Protein AF-A0A7J4QCW4-F1 (afdb_monomer_lite)

Structure (mmCIF, N/CA/C/O backbone):
data_AF-A0A7J4QCW4-F1
#
_entry.id   AF-A0A7J4QCW4-F1
#
loop_
_atom_site.group_PDB
_atom_site.id
_atom_site.type_symbol
_atom_site.label_atom_id
_atom_site.label_alt_id
_atom_site.label_comp_id
_atom_site.label_asym_id
_atom_site.label_entity_id
_atom_site.label_seq_id
_atom_site.pdbx_PDB_ins_code
_atom_site.Cartn_x
_atom_site.Cartn_y
_atom_site.Cartn_z
_atom_site.occupancy
_atom_site.B_iso_or_equiv
_atom_site.auth_seq_id
_atom_site.auth_comp_id
_atom_site.auth_asym_id
_atom_site.auth_atom_id
_atom_site.pdbx_PDB_model_num
ATOM 1 N N . MET A 1 1 ? -2.937 12.525 13.086 1.00 58.44 1 MET A N 1
ATOM 2 C CA . MET A 1 1 ? -3.318 12.175 11.695 1.00 58.44 1 MET A CA 1
ATOM 3 C C . MET A 1 1 ? -2.354 12.720 10.638 1.00 58.44 1 MET A C 1
ATOM 5 O O . MET A 1 1 ? -1.997 11.964 9.750 1.00 58.44 1 MET A O 1
ATOM 9 N N . GLY A 1 2 ? -1.881 13.974 10.720 1.00 80.44 2 GLY A N 1
ATOM 10 C CA . GLY A 1 2 ? -0.978 14.540 9.699 1.00 80.44 2 GLY A CA 1
ATOM 11 C C . GLY A 1 2 ? 0.382 13.838 9.540 1.00 80.44 2 GLY A C 1
ATOM 12 O O . GLY A 1 2 ? 0.913 13.801 8.438 1.00 80.44 2 GLY A O 1
ATOM 13 N N . GLN A 1 3 ? 0.930 13.238 10.603 1.00 92.00 3 GLN A N 1
ATOM 14 C CA . GLN A 1 3 ? 2.243 12.578 10.555 1.00 92.00 3 GLN A CA 1
ATOM 15 C C . GLN A 1 3 ? 2.261 11.326 9.663 1.00 92.00 3 GLN A C 1
ATOM 17 O O . GLN A 1 3 ? 3.162 11.192 8.847 1.00 92.00 3 GLN A O 1
ATOM 22 N N . LEU A 1 4 ? 1.255 10.446 9.749 1.00 94.06 4 LEU A N 1
ATOM 23 C CA . LEU A 1 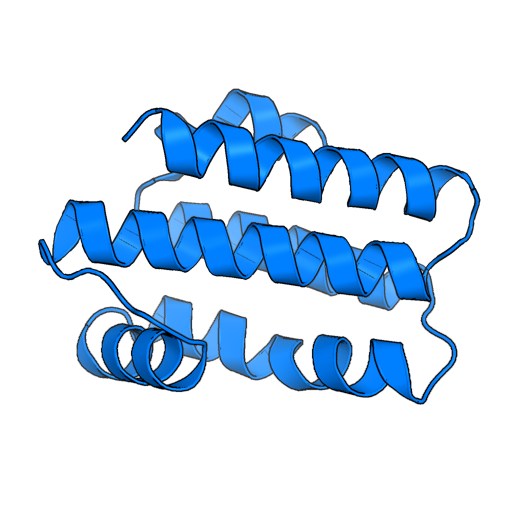4 ? 1.203 9.244 8.902 1.00 94.06 4 LEU A CA 1
ATOM 24 C C . LEU A 1 4 ? 1.038 9.594 7.425 1.00 94.06 4 LEU A C 1
ATOM 26 O O . LEU A 1 4 ? 1.643 8.945 6.586 1.00 94.06 4 LEU A O 1
ATOM 30 N N . LYS A 1 5 ? 0.287 10.654 7.101 1.00 95.44 5 LYS A N 1
ATOM 31 C CA . LYS A 1 5 ? 0.187 11.140 5.717 1.00 95.44 5 LYS A CA 1
ATOM 32 C C . LYS A 1 5 ? 1.533 11.634 5.181 1.00 95.44 5 LYS A C 1
ATOM 34 O O . LYS A 1 5 ? 1.843 11.371 4.027 1.00 95.44 5 LYS A O 1
ATOM 39 N N . LYS A 1 6 ? 2.344 12.297 6.015 1.00 96.94 6 LYS A N 1
ATOM 40 C CA . LYS A 1 6 ? 3.710 12.706 5.646 1.00 96.94 6 LYS A CA 1
ATOM 41 C C . LYS A 1 6 ? 4.617 11.499 5.408 1.00 96.94 6 LYS A C 1
ATOM 43 O O . LYS A 1 6 ? 5.210 11.414 4.347 1.00 96.94 6 LYS A O 1
ATOM 48 N N . ILE A 1 7 ? 4.639 10.537 6.330 1.00 97.62 7 ILE A N 1
ATOM 49 C CA . ILE A 1 7 ? 5.458 9.319 6.191 1.00 97.62 7 ILE A CA 1
ATOM 50 C C . ILE A 1 7 ? 5.010 8.495 4.971 1.00 97.62 7 ILE A C 1
ATOM 52 O O . ILE A 1 7 ? 5.834 7.980 4.222 1.00 97.62 7 ILE A O 1
ATOM 56 N N . PHE A 1 8 ? 3.698 8.395 4.736 1.00 98.25 8 PHE A N 1
ATOM 57 C CA . PHE A 1 8 ? 3.148 7.784 3.528 1.00 98.25 8 PHE A CA 1
ATOM 58 C C . PHE A 1 8 ? 3.682 8.473 2.269 1.00 98.25 8 PHE A C 1
ATOM 60 O O . PHE A 1 8 ? 4.145 7.795 1.357 1.00 98.25 8 PHE A O 1
ATOM 67 N N . ALA A 1 9 ? 3.632 9.807 2.235 1.00 98.06 9 ALA A N 1
ATOM 68 C CA . ALA A 1 9 ? 4.112 10.596 1.109 1.00 98.06 9 ALA A CA 1
ATOM 69 C C . ALA A 1 9 ? 5.615 10.407 0.873 1.00 98.06 9 ALA A C 1
ATOM 71 O O . ALA A 1 9 ? 6.003 10.181 -0.265 1.00 98.06 9 ALA A O 1
ATOM 72 N N . GLU A 1 10 ? 6.430 10.427 1.931 1.00 98.25 10 GLU A N 1
ATOM 73 C CA . GLU A 1 10 ? 7.878 10.198 1.854 1.00 98.25 10 GLU A CA 1
ATOM 74 C C . GLU A 1 10 ? 8.188 8.848 1.196 1.00 98.25 10 GLU A C 1
ATOM 76 O O . GLU A 1 10 ? 8.924 8.789 0.212 1.00 98.25 10 GLU A O 1
ATOM 81 N N . PHE A 1 11 ? 7.566 7.762 1.665 1.00 98.56 11 PHE A N 1
ATOM 82 C CA . PHE A 1 11 ? 7.774 6.449 1.053 1.00 98.56 11 PHE A CA 1
ATOM 83 C C . PHE A 1 11 ? 7.227 6.360 -0.373 1.00 98.56 11 PHE A C 1
ATOM 85 O O . PHE A 1 11 ? 7.860 5.748 -1.231 1.00 98.56 11 PHE A O 1
ATOM 92 N N . LEU A 1 12 ? 6.076 6.971 -0.656 1.00 98.69 12 LEU A N 1
ATOM 93 C CA . LEU A 1 12 ? 5.506 6.968 -2.001 1.00 98.69 12 LEU A CA 1
ATOM 94 C C . LEU A 1 12 ? 6.420 7.698 -2.996 1.00 98.69 12 LEU A C 1
ATOM 96 O O . LEU A 1 12 ? 6.670 7.196 -4.089 1.00 98.69 12 LEU A O 1
ATOM 100 N N . GLU A 1 13 ? 6.937 8.865 -2.614 1.00 98.56 13 GLU A N 1
ATOM 101 C CA . GLU A 1 13 ? 7.813 9.692 -3.445 1.00 98.56 13 GLU A CA 1
ATOM 102 C C . GLU A 1 13 ? 9.169 9.024 -3.685 1.00 98.56 13 GLU A C 1
ATOM 104 O O . GLU A 1 13 ? 9.662 9.033 -4.815 1.00 98.56 13 GLU A O 1
ATOM 109 N N . GLU A 1 14 ? 9.728 8.352 -2.677 1.00 98.44 14 GLU A N 1
ATOM 110 C CA . GLU A 1 14 ? 10.915 7.511 -2.853 1.00 98.44 14 GLU A CA 1
ATOM 111 C C . GLU A 1 14 ? 10.645 6.315 -3.779 1.00 98.44 14 GLU A C 1
ATOM 113 O O . GLU A 1 14 ? 11.482 5.985 -4.624 1.00 98.44 14 GLU A O 1
ATOM 118 N N . GLY A 1 15 ? 9.459 5.701 -3.691 1.00 98.50 15 GLY A N 1
ATOM 119 C CA . GLY A 1 15 ? 9.015 4.657 -4.619 1.00 98.50 15 GLY A CA 1
ATOM 120 C C . GLY A 1 15 ? 8.993 5.139 -6.072 1.00 98.50 15 GLY A C 1
ATOM 121 O O . GLY A 1 15 ? 9.617 4.526 -6.941 1.00 98.50 15 GLY A O 1
ATOM 122 N N . ILE A 1 16 ? 8.368 6.294 -6.318 1.00 98.62 16 ILE A N 1
ATOM 123 C CA . ILE A 1 16 ? 8.287 6.938 -7.640 1.00 98.62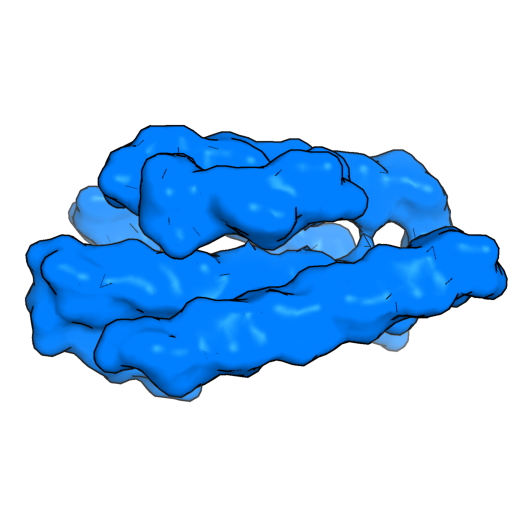 16 ILE A CA 1
ATOM 124 C C . ILE A 1 16 ? 9.687 7.305 -8.161 1.00 98.62 16 ILE A C 1
ATOM 126 O O . ILE A 1 16 ? 10.040 7.024 -9.311 1.00 98.62 16 ILE A O 1
ATOM 130 N N . SER A 1 17 ? 10.518 7.912 -7.309 1.00 98.62 17 SER A N 1
ATOM 131 C CA . SER A 1 17 ? 11.897 8.301 -7.626 1.00 98.62 17 SER A CA 1
ATOM 132 C C . SER A 1 17 ? 12.764 7.097 -7.999 1.00 98.62 17 SER A C 1
ATOM 134 O O . SER A 1 17 ? 13.538 7.168 -8.955 1.00 98.62 17 SER A O 1
ATOM 136 N N . ALA A 1 18 ? 12.634 5.976 -7.289 1.00 98.38 18 ALA A N 1
ATOM 137 C CA . ALA A 1 18 ? 13.351 4.747 -7.604 1.00 98.38 18 ALA A CA 1
ATOM 138 C C . ALA A 1 18 ? 12.843 4.099 -8.905 1.00 98.38 18 ALA A C 1
ATOM 140 O O . ALA A 1 18 ? 13.657 3.728 -9.756 1.00 98.38 18 ALA A O 1
ATOM 141 N N . GLU A 1 19 ? 11.522 4.017 -9.099 1.00 98.38 19 GLU A N 1
ATOM 142 C CA . GLU A 1 19 ? 10.910 3.417 -10.293 1.00 98.38 19 GLU A CA 1
ATOM 143 C C . GLU A 1 19 ? 11.290 4.187 -11.566 1.00 98.38 19 GLU A C 1
ATOM 145 O O . GLU A 1 19 ? 11.680 3.572 -12.559 1.00 98.38 19 GLU A O 1
ATOM 150 N N . SER A 1 20 ? 11.278 5.527 -11.522 1.00 98.19 20 SER A N 1
ATOM 151 C CA . SER A 1 20 ? 11.698 6.385 -12.647 1.00 98.19 20 SER A CA 1
ATOM 152 C C . SER A 1 20 ? 13.152 6.167 -13.081 1.00 98.19 20 SER A C 1
ATOM 154 O O . SER A 1 20 ? 13.512 6.447 -14.221 1.00 98.19 20 SER A O 1
ATOM 156 N N . LYS A 1 21 ? 13.986 5.623 -12.188 1.00 98.31 21 LYS A N 1
ATOM 157 C CA . LYS A 1 21 ? 15.397 5.289 -12.432 1.00 98.31 21 LYS A CA 1
ATOM 158 C C . LYS A 1 21 ? 15.595 3.796 -12.716 1.00 98.31 21 LYS A C 1
ATOM 160 O O . LYS A 1 21 ? 16.719 3.313 -12.602 1.00 98.31 21 LYS A O 1
ATOM 165 N N . ALA A 1 22 ? 14.515 3.065 -13.010 1.00 97.75 22 ALA A N 1
ATOM 166 C CA . ALA A 1 22 ? 14.481 1.615 -13.208 1.00 97.75 22 ALA A CA 1
ATOM 167 C C . ALA A 1 22 ? 15.045 0.797 -12.025 1.00 97.75 22 ALA A C 1
ATOM 169 O O . ALA A 1 22 ? 15.449 -0.354 -12.179 1.00 97.75 22 ALA A O 1
ATOM 170 N N . ARG A 1 23 ? 15.060 1.372 -10.814 1.00 97.38 23 ARG A N 1
ATOM 171 C CA . ARG A 1 23 ? 15.477 0.683 -9.585 1.00 97.38 23 ARG A CA 1
ATOM 172 C C . ARG A 1 23 ? 14.268 0.026 -8.929 1.00 97.38 23 ARG A C 1
ATOM 174 O O . ARG A 1 23 ? 13.774 0.492 -7.904 1.00 97.38 23 ARG A O 1
ATOM 181 N N . TYR A 1 24 ? 13.788 -1.054 -9.535 1.00 97.06 24 TYR A N 1
ATOM 182 C CA . TYR A 1 24 ? 12.518 -1.681 -9.158 1.00 97.06 24 TYR A CA 1
ATOM 183 C C . TYR A 1 24 ? 12.520 -2.329 -7.768 1.00 97.06 24 TYR A C 1
ATOM 185 O O . TYR A 1 24 ? 11.510 -2.256 -7.082 1.00 97.06 24 TYR A O 1
ATOM 193 N N . GLY A 1 25 ? 13.639 -2.902 -7.307 1.00 96.12 25 GLY A N 1
ATOM 194 C CA . GLY A 1 25 ? 13.739 -3.459 -5.946 1.00 96.12 25 GLY A CA 1
ATOM 195 C C . GLY A 1 25 ? 13.486 -2.399 -4.866 1.00 96.12 25 GLY A C 1
ATOM 196 O O . GLY A 1 25 ? 12.528 -2.511 -4.098 1.00 96.12 25 GLY A O 1
A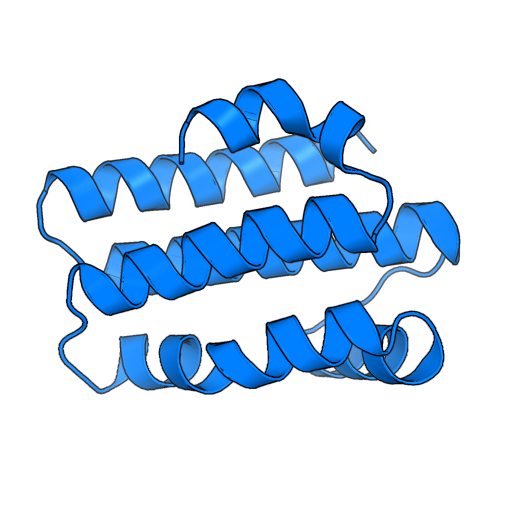TOM 197 N N . PRO A 1 26 ? 14.273 -1.305 -4.852 1.00 96.94 26 PRO A N 1
ATOM 198 C CA . PRO A 1 26 ? 14.021 -0.171 -3.967 1.00 96.94 26 PRO A CA 1
ATOM 199 C C . PRO A 1 26 ? 12.631 0.455 -4.142 1.00 96.94 26 PRO A C 1
ATOM 201 O O . PRO A 1 26 ? 12.022 0.855 -3.150 1.00 96.94 26 PRO A O 1
ATOM 204 N N . ALA A 1 27 ? 12.112 0.527 -5.372 1.00 98.12 27 ALA A N 1
ATOM 205 C CA . ALA A 1 27 ? 10.767 1.038 -5.625 1.00 98.12 27 ALA A CA 1
ATOM 206 C C . ALA A 1 27 ? 9.693 0.168 -4.956 1.00 98.12 27 ALA A C 1
ATOM 208 O O . ALA A 1 27 ? 8.880 0.685 -4.193 1.00 98.12 27 ALA A O 1
ATOM 209 N N . ALA A 1 28 ? 9.737 -1.151 -5.165 1.00 97.94 28 ALA A N 1
ATOM 210 C CA . ALA A 1 28 ? 8.808 -2.107 -4.571 1.00 97.94 28 ALA A CA 1
ATOM 211 C C . ALA A 1 28 ? 8.836 -2.058 -3.034 1.00 97.94 28 ALA A C 1
ATOM 213 O O . ALA A 1 28 ? 7.787 -1.961 -2.394 1.00 97.94 28 ALA A O 1
ATOM 214 N N . SER A 1 29 ? 10.031 -2.024 -2.431 1.00 97.56 29 SER A N 1
ATOM 215 C CA . SER A 1 29 ? 10.178 -1.895 -0.974 1.00 97.56 29 SER A CA 1
ATOM 216 C C . SER A 1 29 ? 9.524 -0.611 -0.444 1.00 97.56 29 SER A C 1
ATOM 218 O O . SER A 1 29 ? 8.802 -0.642 0.553 1.00 97.56 29 SER A O 1
ATOM 220 N N . ASN A 1 30 ? 9.722 0.523 -1.123 1.00 98.31 30 ASN A N 1
ATOM 221 C CA . ASN A 1 30 ? 9.137 1.799 -0.712 1.00 98.31 30 ASN A CA 1
ATOM 222 C C . ASN A 1 30 ? 7.619 1.865 -0.938 1.00 98.31 30 ASN A C 1
ATOM 224 O O . ASN A 1 30 ? 6.902 2.326 -0.050 1.00 98.31 30 ASN A O 1
ATOM 228 N N . TYR A 1 31 ? 7.098 1.327 -2.044 1.00 98.62 31 TYR A N 1
ATOM 229 C CA . TYR A 1 31 ? 5.650 1.223 -2.242 1.00 98.62 31 TYR A CA 1
ATOM 230 C C . TYR A 1 31 ? 4.983 0.362 -1.169 1.00 98.62 31 TYR A C 1
ATOM 232 O O . TYR A 1 31 ? 3.953 0.756 -0.624 1.00 98.62 31 TYR A O 1
ATOM 240 N N . TYR A 1 32 ? 5.589 -0.763 -0.782 1.00 98.19 32 TYR A N 1
ATOM 241 C CA . TYR A 1 32 ? 5.042 -1.586 0.295 1.00 98.19 32 TYR A CA 1
ATOM 242 C C . TYR A 1 32 ? 5.093 -0.888 1.668 1.00 98.19 32 TYR A C 1
ATOM 244 O O . TYR A 1 32 ? 4.166 -1.012 2.476 1.00 98.19 32 TYR A O 1
ATOM 252 N N . LYS A 1 33 ? 6.139 -0.097 1.945 1.00 97.94 33 LYS A N 1
ATOM 253 C CA . LYS A 1 33 ? 6.189 0.744 3.154 1.00 97.94 33 LYS A CA 1
ATOM 254 C C . LYS A 1 33 ? 5.081 1.795 3.147 1.00 97.94 33 LYS A C 1
ATOM 256 O O . LYS A 1 33 ? 4.383 1.925 4.151 1.00 97.94 33 LYS A O 1
ATOM 261 N N . ALA A 1 34 ? 4.856 2.481 2.024 1.00 98.50 34 ALA A N 1
ATOM 262 C CA . ALA A 1 34 ? 3.737 3.411 1.878 1.00 98.50 34 ALA A CA 1
ATOM 263 C C . ALA A 1 34 ? 2.396 2.698 2.138 1.00 98.50 34 ALA A C 1
ATOM 265 O O . ALA A 1 34 ? 1.615 3.129 2.986 1.00 98.50 34 ALA A O 1
ATOM 266 N N . LEU A 1 35 ? 2.171 1.541 1.513 1.00 98.44 35 LEU A N 1
ATOM 267 C CA . LEU A 1 35 ? 1.003 0.686 1.742 1.00 98.44 35 LEU A CA 1
ATOM 268 C C . LEU A 1 35 ? 0.819 0.318 3.227 1.00 98.44 35 LEU A C 1
ATOM 270 O O . LEU A 1 35 ? -0.289 0.404 3.759 1.00 98.44 35 LEU A O 1
ATOM 274 N N . SER A 1 36 ? 1.896 -0.023 3.935 1.00 98.19 36 SER A N 1
ATOM 275 C CA . SER A 1 36 ? 1.851 -0.366 5.365 1.00 98.19 36 SER A CA 1
ATOM 276 C C . SER A 1 36 ? 1.450 0.828 6.245 1.00 98.19 36 SER A C 1
ATOM 278 O O . SER A 1 36 ? 0.688 0.678 7.208 1.00 98.19 36 SER A O 1
ATOM 280 N N . ILE A 1 37 ? 1.910 2.035 5.901 1.00 98.19 37 ILE A N 1
ATOM 281 C CA . ILE A 1 37 ? 1.510 3.276 6.581 1.00 98.19 37 ILE A CA 1
ATOM 282 C C . ILE A 1 37 ? 0.046 3.616 6.289 1.00 98.19 37 ILE A C 1
ATOM 284 O O . ILE A 1 37 ? -0.673 4.033 7.200 1.00 98.19 37 ILE A O 1
ATOM 288 N N . LEU A 1 38 ? -0.423 3.381 5.061 1.00 98.25 38 LEU A N 1
ATOM 289 C CA . LEU A 1 38 ? -1.831 3.536 4.695 1.00 98.25 38 LEU A CA 1
ATOM 290 C C . LEU A 1 38 ? -2.729 2.612 5.533 1.00 98.25 38 LEU A C 1
ATOM 292 O O . LEU A 1 38 ? -3.722 3.066 6.104 1.00 98.25 38 LEU A O 1
ATOM 296 N N . CYS A 1 39 ? -2.338 1.344 5.692 1.00 98.38 39 CYS A N 1
ATOM 297 C CA . CYS A 1 39 ? -3.042 0.387 6.551 1.00 98.38 39 CYS A CA 1
ATOM 298 C C . CYS A 1 39 ? -3.033 0.822 8.022 1.00 98.38 39 CYS A C 1
ATOM 300 O O . CYS A 1 39 ? -4.057 0.766 8.702 1.00 98.38 39 CYS A O 1
ATOM 302 N N . SER A 1 40 ? -1.898 1.326 8.511 1.00 98.25 40 SER A N 1
ATOM 303 C CA . SER A 1 40 ? -1.788 1.863 9.872 1.00 98.25 40 SER A CA 1
ATOM 304 C C . SER A 1 40 ? -2.724 3.057 10.085 1.00 98.25 40 SER A C 1
ATOM 306 O O . SER A 1 40 ? -3.400 3.136 11.111 1.00 98.25 40 SER A O 1
ATOM 308 N N . HIS A 1 41 ? -2.830 3.962 9.104 1.00 97.69 41 HIS A N 1
ATOM 309 C CA . HIS A 1 41 ? -3.785 5.075 9.135 1.00 97.69 41 HIS A CA 1
ATOM 310 C C . HIS A 1 41 ? -5.235 4.582 9.161 1.00 97.69 41 HIS A C 1
ATOM 312 O O . HIS A 1 41 ? -6.025 5.079 9.966 1.00 97.69 41 HIS A O 1
ATOM 318 N N . LEU A 1 42 ? -5.588 3.590 8.338 1.00 97.88 42 LEU A N 1
ATOM 319 C CA . LEU A 1 42 ? -6.918 2.975 8.348 1.00 97.88 42 LEU A CA 1
ATOM 320 C C . LEU A 1 42 ? -7.261 2.427 9.743 1.00 97.88 42 LEU A C 1
ATOM 322 O O . LEU A 1 42 ? -8.273 2.813 10.327 1.00 97.88 42 LEU A O 1
ATOM 326 N N . ILE A 1 43 ? -6.378 1.610 10.319 1.00 98.19 43 ILE A N 1
ATOM 327 C CA . ILE A 1 43 ? -6.567 1.000 11.643 1.00 98.19 43 ILE A CA 1
ATOM 328 C C . ILE A 1 43 ? -6.718 2.075 12.729 1.00 98.19 43 ILE A C 1
ATOM 330 O O . ILE A 1 43 ? -7.649 2.023 13.534 1.00 98.19 43 ILE A O 1
ATOM 334 N N . ILE A 1 44 ? -5.859 3.096 12.734 1.00 97.25 44 ILE A N 1
ATOM 335 C CA . ILE A 1 44 ? -5.923 4.181 13.724 1.00 97.25 44 ILE A CA 1
ATOM 336 C C . ILE A 1 44 ? -7.206 5.002 13.566 1.00 97.25 44 ILE A C 1
ATOM 338 O O . ILE A 1 44 ? -7.844 5.352 14.562 1.00 97.25 44 ILE A O 1
ATOM 342 N N . SER A 1 45 ? -7.596 5.317 12.329 1.00 95.75 45 SER A N 1
ATOM 343 C CA . SER A 1 45 ? -8.763 6.158 12.049 1.00 95.75 45 SER A CA 1
ATOM 344 C C . SER A 1 45 ? -10.080 5.467 12.401 1.00 95.75 45 SER A C 1
ATOM 346 O O . SER A 1 45 ? -10.967 6.117 12.955 1.00 95.75 45 SER A O 1
ATOM 348 N N . LYS A 1 46 ? -10.194 4.161 12.132 1.00 96.62 46 LYS A N 1
ATOM 349 C CA . LYS A 1 46 ? -11.434 3.394 12.301 1.00 96.62 46 LYS A CA 1
ATOM 350 C C . LYS A 1 46 ? -11.519 2.660 13.639 1.00 96.62 46 LYS A C 1
ATOM 352 O O . LYS A 1 46 ? -12.590 2.623 14.231 1.00 96.62 46 LYS A O 1
ATOM 357 N N . LEU A 1 47 ? -10.410 2.101 14.132 1.00 96.81 47 LEU A N 1
ATOM 358 C CA . LEU A 1 47 ? -10.392 1.256 15.337 1.00 96.81 47 LEU A CA 1
ATOM 359 C C . LEU A 1 47 ? -9.794 1.949 16.567 1.00 96.81 47 LEU A C 1
ATOM 361 O O . LEU A 1 47 ? -9.864 1.401 17.666 1.00 96.81 47 LEU A O 1
ATOM 365 N N . ARG A 1 48 ? -9.175 3.131 16.407 1.00 96.69 48 ARG A N 1
ATOM 366 C CA . ARG A 1 48 ? -8.432 3.832 17.477 1.00 96.69 48 ARG A CA 1
ATOM 367 C C . ARG A 1 48 ? -7.333 2.963 18.113 1.00 96.69 48 ARG A C 1
ATOM 369 O O . ARG A 1 48 ? -7.001 3.128 19.286 1.00 96.69 48 ARG A O 1
ATOM 376 N N . LYS A 1 49 ? -6.767 2.032 17.339 1.00 97.00 49 LYS A N 1
ATOM 377 C CA . LYS A 1 49 ? -5.636 1.176 17.726 1.00 97.00 49 LYS A CA 1
ATOM 378 C C . LYS A 1 49 ? -4.384 1.603 16.974 1.00 97.00 49 LYS A C 1
ATOM 380 O O . LYS A 1 49 ? -4.483 1.999 15.820 1.00 97.00 49 LYS A O 1
ATOM 385 N N . THR A 1 50 ? -3.225 1.488 17.613 1.00 95.62 50 THR A N 1
ATOM 386 C CA . THR A 1 50 ? -1.930 1.841 17.017 1.00 95.62 50 THR A CA 1
ATOM 387 C C . THR A 1 50 ? -1.126 0.564 16.790 1.00 95.62 50 THR A C 1
ATOM 389 O O . THR A 1 50 ? -0.533 0.075 17.754 1.00 95.62 50 THR A O 1
ATOM 392 N N . PRO A 1 51 ? -1.123 0.001 15.568 1.00 96.12 51 PRO A N 1
ATOM 393 C CA . PRO A 1 51 ? -0.324 -1.180 15.280 1.00 96.12 51 PRO A CA 1
ATOM 394 C C . PRO A 1 51 ? 1.168 -0.847 15.357 1.00 96.12 51 PRO A C 1
ATOM 396 O O . PRO A 1 51 ? 1.597 0.216 14.907 1.00 96.12 51 PRO A O 1
ATOM 399 N N . LYS A 1 52 ? 1.960 -1.759 15.921 1.00 93.44 52 LYS A N 1
ATOM 400 C CA . LYS A 1 52 ? 3.402 -1.557 16.146 1.00 93.44 52 LYS A CA 1
ATOM 401 C C . LYS A 1 52 ? 4.295 -2.176 15.075 1.00 93.44 52 LYS A C 1
ATOM 403 O O . LYS A 1 52 ? 5.458 -1.805 14.964 1.00 93.44 52 LYS A O 1
ATOM 408 N N . ASN A 1 53 ? 3.789 -3.153 14.329 1.00 93.88 53 ASN A N 1
ATOM 409 C CA . ASN A 1 53 ? 4.553 -3.923 13.348 1.00 93.88 53 ASN A CA 1
ATOM 410 C C . ASN A 1 53 ? 3.613 -4.570 12.315 1.00 93.88 53 ASN A C 1
ATOM 412 O O . ASN A 1 53 ? 2.390 -4.497 12.447 1.00 93.88 53 ASN A O 1
ATOM 416 N N . HIS A 1 54 ? 4.182 -5.224 11.297 1.00 93.44 54 HIS A N 1
ATOM 417 C CA . HIS A 1 54 ? 3.403 -5.900 10.254 1.00 93.44 54 HIS A CA 1
ATOM 418 C C . HIS A 1 54 ? 2.477 -6.985 10.810 1.00 93.44 54 HIS A C 1
ATOM 420 O O . HIS A 1 54 ? 1.338 -7.066 10.370 1.00 93.44 54 HIS A O 1
ATOM 426 N N . THR A 1 55 ? 2.910 -7.762 11.806 1.00 96.38 55 THR A N 1
ATOM 427 C CA . THR A 1 55 ? 2.073 -8.799 12.427 1.00 96.38 55 THR A CA 1
ATOM 428 C C . THR A 1 55 ? 0.801 -8.208 13.029 1.00 96.38 55 THR A C 1
ATOM 430 O O . THR A 1 55 ? -0.290 -8.727 12.807 1.00 96.38 55 THR A O 1
ATOM 433 N N . GLU A 1 56 ? 0.916 -7.088 13.744 1.00 97.94 56 GLU A 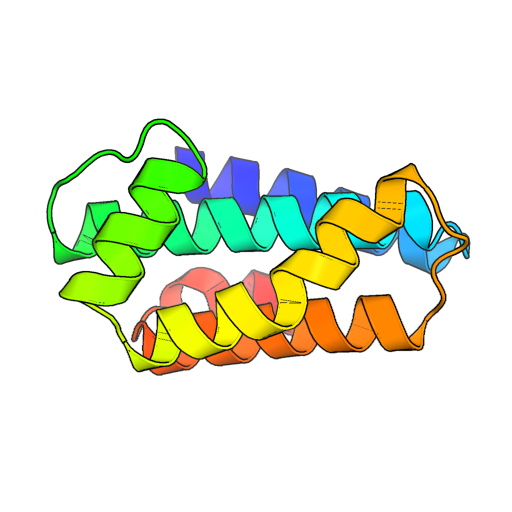N 1
ATOM 434 C CA . GLU A 1 56 ? -0.244 -6.382 14.287 1.00 97.94 56 GLU A CA 1
ATOM 435 C C . GLU A 1 56 ? -1.116 -5.773 13.182 1.00 97.94 56 GLU A C 1
ATOM 437 O O . GLU A 1 56 ? -2.338 -5.870 13.264 1.00 97.94 56 GLU A O 1
ATOM 442 N N . ILE A 1 57 ? -0.520 -5.192 12.129 1.00 97.94 57 ILE A N 1
ATOM 443 C CA . ILE A 1 57 ? -1.279 -4.698 10.967 1.00 97.94 57 ILE A CA 1
ATOM 444 C C . ILE A 1 57 ? -2.106 -5.839 10.365 1.00 97.94 57 ILE A C 1
ATOM 446 O O . ILE A 1 57 ? -3.320 -5.707 10.248 1.00 97.94 57 ILE A O 1
ATOM 450 N N . PHE A 1 58 ? -1.477 -6.971 10.046 1.00 97.62 58 PHE A N 1
ATOM 451 C CA . PHE A 1 58 ? -2.143 -8.138 9.465 1.00 97.62 58 PHE A CA 1
ATOM 452 C C . PHE A 1 58 ? -3.261 -8.653 10.368 1.00 97.62 58 PHE A C 1
ATOM 454 O O . PHE A 1 58 ? -4.354 -8.928 9.882 1.00 97.62 58 PHE A O 1
ATOM 461 N N . LEU A 1 59 ? -3.022 -8.729 11.680 1.00 97.94 59 LEU A N 1
ATOM 462 C CA . LEU A 1 59 ? -4.035 -9.151 12.643 1.00 97.94 59 LEU A CA 1
ATOM 463 C C . LEU A 1 59 ? -5.263 -8.231 12.618 1.00 97.94 59 LEU A C 1
ATOM 465 O O . LEU A 1 59 ? -6.388 -8.716 12.506 1.00 97.94 59 LEU A O 1
ATOM 469 N N . PHE A 1 60 ? -5.066 -6.912 12.697 1.00 98.50 60 PHE A N 1
ATOM 470 C CA . PHE A 1 60 ? -6.184 -5.966 12.676 1.00 98.50 60 PHE A CA 1
ATOM 471 C C . PHE A 1 60 ? -6.920 -5.968 11.337 1.00 98.50 60 PHE A C 1
ATOM 473 O O . PHE A 1 60 ? -8.148 -5.925 11.326 1.00 98.50 60 PHE A O 1
ATOM 480 N N . LEU A 1 61 ? -6.196 -6.047 10.218 1.00 98.25 61 LEU A N 1
ATOM 481 C CA . LEU A 1 61 ? -6.815 -6.143 8.900 1.00 98.25 61 LEU A CA 1
ATOM 482 C C . LEU A 1 61 ? -7.640 -7.425 8.779 1.00 98.25 61 LEU A C 1
ATOM 484 O O . LEU A 1 61 ? -8.805 -7.359 8.413 1.00 98.25 61 LEU A O 1
ATOM 488 N N . LYS A 1 62 ? -7.095 -8.579 9.170 1.00 98.12 62 LYS A N 1
ATOM 489 C CA . LYS A 1 62 ? -7.795 -9.865 9.075 1.00 98.12 62 LYS A CA 1
ATOM 490 C C . LYS A 1 62 ? -9.102 -9.889 9.869 1.00 98.12 62 LYS A C 1
ATOM 492 O O . LYS A 1 62 ? -10.077 -10.485 9.427 1.00 98.12 62 LYS A O 1
ATOM 497 N N . VAL A 1 63 ? -9.117 -9.259 11.044 1.00 97.81 63 VAL A N 1
ATOM 498 C CA . VAL A 1 63 ? -10.286 -9.259 11.937 1.00 97.81 63 VAL A CA 1
ATOM 499 C C . VAL A 1 63 ? -11.309 -8.187 11.556 1.00 97.81 63 VAL A C 1
ATOM 501 O O . VAL A 1 63 ? -12.504 -8.402 11.738 1.00 97.81 63 VAL A O 1
ATOM 504 N N . SER A 1 64 ? -10.870 -7.021 11.078 1.00 97.88 64 SER A N 1
ATOM 505 C CA . SER A 1 64 ? -11.744 -5.844 10.933 1.00 97.88 64 SER A CA 1
ATOM 506 C C . SER A 1 64 ? -11.911 -5.329 9.503 1.00 97.88 64 SER A C 1
ATOM 508 O O . SER A 1 64 ? -12.840 -4.568 9.257 1.00 97.88 64 SER A O 1
ATOM 510 N N . PHE A 1 65 ? -11.032 -5.715 8.577 1.00 97.88 65 PHE A N 1
ATOM 511 C CA . PHE A 1 65 ? -11.016 -5.270 7.179 1.00 97.88 65 PHE A CA 1
ATOM 512 C C . PHE A 1 65 ? -10.607 -6.429 6.247 1.00 97.88 65 PHE A C 1
ATOM 514 O O . PHE A 1 65 ? -9.543 -6.356 5.624 1.00 9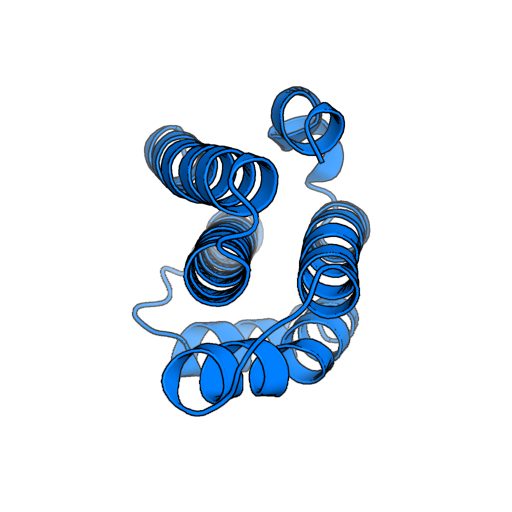7.88 65 PHE A O 1
ATOM 521 N N . PRO A 1 66 ? -11.392 -7.520 6.172 1.00 97.44 66 PRO A N 1
ATOM 522 C CA . PRO A 1 66 ? -10.995 -8.735 5.462 1.00 97.44 66 PRO A CA 1
ATOM 523 C C . PRO A 1 66 ? -10.679 -8.496 3.978 1.00 97.44 66 PRO A C 1
ATOM 525 O O . PRO A 1 66 ? -9.696 -9.047 3.493 1.00 97.44 66 PRO A O 1
ATOM 528 N N . GLU A 1 67 ? -11.396 -7.607 3.276 1.00 97.69 67 GLU A N 1
ATOM 529 C CA . GLU A 1 67 ? -11.061 -7.296 1.876 1.00 97.69 67 GLU A CA 1
ATOM 530 C C . GLU A 1 67 ? -9.703 -6.591 1.756 1.00 97.69 67 GLU A C 1
ATOM 532 O O . GLU A 1 67 ? -8.923 -6.853 0.843 1.00 97.69 67 GLU A O 1
ATOM 537 N N . VAL A 1 68 ? -9.387 -5.702 2.704 1.00 98.25 68 VAL A N 1
ATOM 538 C CA . VAL A 1 68 ? -8.082 -5.030 2.763 1.00 98.25 68 VAL A CA 1
ATOM 539 C C . VAL A 1 68 ? -6.986 -6.038 3.099 1.00 98.25 68 VAL A C 1
ATOM 541 O O . VAL A 1 68 ? -5.912 -5.982 2.507 1.00 98.25 68 VAL A O 1
ATOM 544 N N . TYR A 1 69 ? -7.251 -6.970 4.017 1.00 98.38 69 TYR A N 1
ATOM 545 C CA . TYR A 1 69 ? -6.321 -8.040 4.366 1.00 98.38 69 TYR A CA 1
ATOM 546 C C . TYR A 1 69 ? -5.937 -8.880 3.147 1.00 98.38 69 TYR A C 1
ATOM 548 O O . TYR A 1 69 ? -4.747 -9.046 2.900 1.00 98.38 69 TYR A O 1
ATOM 556 N N . GLU A 1 70 ? -6.913 -9.338 2.361 1.00 98.00 70 GLU A N 1
ATOM 557 C CA . GLU A 1 70 ? -6.660 -10.139 1.155 1.00 98.00 70 GLU A CA 1
ATOM 558 C C . GLU A 1 70 ? -5.759 -9.407 0.152 1.00 98.00 70 GLU A C 1
ATOM 560 O O . GLU A 1 70 ? -4.847 -10.003 -0.419 1.00 98.00 70 GLU A O 1
ATOM 565 N N . ILE A 1 71 ? -5.957 -8.096 -0.021 1.00 98.12 71 ILE A N 1
ATOM 566 C CA . ILE A 1 71 ? -5.119 -7.278 -0.906 1.00 98.12 71 ILE A CA 1
ATOM 567 C C . ILE A 1 71 ? -3.680 -7.189 -0.385 1.00 98.12 71 ILE A C 1
ATOM 569 O O . ILE A 1 71 ? -2.740 -7.318 -1.169 1.00 98.12 71 ILE A O 1
ATOM 573 N N . VAL A 1 72 ? -3.496 -6.945 0.918 1.00 97.50 72 VAL A N 1
ATOM 574 C CA . VAL A 1 72 ? -2.161 -6.826 1.527 1.00 97.50 72 VAL A CA 1
ATOM 575 C C . VAL A 1 72 ? -1.421 -8.162 1.491 1.00 97.50 72 VAL A C 1
ATOM 577 O O . VAL A 1 72 ? -0.245 -8.192 1.132 1.00 97.50 72 VAL A O 1
ATOM 580 N N . ASP A 1 73 ? -2.105 -9.255 1.827 1.00 97.06 73 ASP A N 1
ATOM 581 C CA . ASP A 1 73 ? -1.551 -10.612 1.837 1.00 97.06 73 ASP A CA 1
ATOM 582 C C . ASP A 1 73 ? -1.064 -11.019 0.436 1.00 97.06 73 ASP A C 1
ATOM 584 O O . ASP A 1 73 ? 0.070 -11.474 0.280 1.00 97.06 73 ASP A O 1
ATOM 588 N N . ALA A 1 74 ? -1.853 -10.717 -0.603 1.00 96.12 74 ALA A N 1
ATOM 589 C CA . ALA A 1 74 ? -1.522 -11.023 -1.995 1.00 96.12 74 ALA A CA 1
ATOM 590 C C . ALA A 1 74 ? -0.247 -10.334 -2.516 1.00 96.12 74 ALA A C 1
ATOM 592 O O . ALA A 1 74 ? 0.378 -10.833 -3.452 1.00 96.12 74 ALA A O 1
ATOM 593 N N . VAL A 1 75 ? 0.147 -9.191 -1.941 1.00 96.88 75 VAL A N 1
ATOM 594 C CA . VAL A 1 75 ? 1.358 -8.451 -2.348 1.00 96.88 75 VAL A CA 1
ATOM 595 C C . VAL A 1 75 ? 2.493 -8.534 -1.329 1.00 96.88 75 VAL A C 1
ATOM 597 O O . VAL A 1 75 ? 3.556 -7.950 -1.547 1.00 96.88 75 VAL A O 1
ATOM 600 N N . PHE A 1 76 ? 2.308 -9.261 -0.225 1.00 94.81 76 PHE A N 1
ATOM 601 C CA . PHE A 1 76 ? 3.334 -9.389 0.808 1.00 94.81 76 PHE A CA 1
ATOM 602 C C . PHE A 1 76 ? 4.570 -10.138 0.310 1.00 94.81 76 PHE A C 1
ATOM 604 O O . PHE A 1 76 ? 5.695 -9.757 0.635 1.00 94.81 76 PHE A O 1
ATOM 611 N N . THR A 1 77 ? 4.372 -11.152 -0.532 1.00 92.19 77 THR A N 1
ATOM 612 C CA . THR A 1 77 ? 5.472 -11.901 -1.151 1.00 92.19 77 THR A CA 1
ATOM 613 C C . THR A 1 77 ? 6.346 -11.001 -2.021 1.00 92.19 77 THR A C 1
ATOM 615 O O . THR A 1 77 ? 7.564 -11.053 -1.910 1.00 92.19 77 THR A O 1
ATOM 618 N N . LEU A 1 78 ? 5.756 -10.065 -2.777 1.00 91.31 78 LEU A N 1
ATOM 619 C CA . LEU A 1 78 ? 6.516 -9.080 -3.562 1.00 91.31 78 LEU A CA 1
ATOM 620 C C . LEU A 1 78 ? 7.422 -8.212 -2.677 1.00 91.31 78 LEU A C 1
ATOM 622 O O . LEU A 1 78 ? 8.525 -7.837 -3.075 1.00 91.31 78 LEU A O 1
ATOM 626 N N . TYR A 1 79 ? 6.978 -7.890 -1.460 1.00 89.94 79 TYR A N 1
ATOM 627 C CA . TYR A 1 79 ? 7.806 -7.160 -0.506 1.00 89.94 79 TYR A CA 1
ATOM 628 C C . TYR A 1 79 ? 8.972 -8.000 0.011 1.00 89.94 79 TYR A C 1
ATOM 630 O O . TYR A 1 79 ? 10.105 -7.516 0.010 1.00 89.94 79 TYR A O 1
ATOM 638 N N . THR A 1 80 ? 8.730 -9.247 0.421 1.00 90.31 80 THR A N 1
ATOM 639 C CA . THR A 1 80 ? 9.809 -10.131 0.889 1.00 90.31 80 THR A CA 1
ATOM 640 C C . THR A 1 80 ? 10.798 -10.455 -0.230 1.00 90.31 80 THR A C 1
ATOM 642 O O . THR A 1 80 ? 12.011 -10.470 -0.003 1.00 90.31 80 THR A O 1
ATOM 645 N N . ASP A 1 81 ? 10.301 -10.608 -1.455 1.00 87.62 81 ASP A N 1
ATOM 646 C CA . ASP A 1 81 ? 11.102 -10.889 -2.643 1.00 87.62 81 ASP A CA 1
ATOM 647 C C . ASP A 1 81 ? 11.955 -9.689 -3.049 1.00 87.62 81 ASP A C 1
ATOM 649 O O . ASP A 1 81 ? 13.070 -9.883 -3.524 1.00 87.62 81 ASP A O 1
ATOM 653 N N . SER A 1 82 ? 11.532 -8.453 -2.755 1.00 87.38 82 SER A N 1
ATOM 654 C CA . SER A 1 82 ? 12.334 -7.253 -3.049 1.00 87.38 82 SER A CA 1
ATOM 655 C C . SER A 1 82 ? 13.718 -7.232 -2.380 1.00 87.38 82 SER A C 1
ATOM 657 O O . SER A 1 82 ? 14.591 -6.473 -2.803 1.00 87.38 82 SER A O 1
ATOM 659 N N . TYR A 1 83 ? 13.935 -8.073 -1.362 1.00 83.25 83 TYR A N 1
ATOM 660 C CA . TYR A 1 83 ? 15.219 -8.236 -0.673 1.00 83.25 83 TYR A CA 1
ATOM 661 C C . TYR A 1 83 ? 16.094 -9.362 -1.232 1.00 83.25 83 TYR A C 1
ATOM 663 O O . TYR A 1 83 ? 17.275 -9.430 -0.897 1.00 83.25 83 TYR A O 1
ATOM 671 N N . SER A 1 84 ? 15.530 -10.261 -2.036 1.00 87.50 84 SER A N 1
ATOM 672 C CA . SER A 1 84 ? 16.184 -11.508 -2.458 1.00 87.50 84 SER A CA 1
ATOM 673 C C . SER A 1 84 ? 16.128 -11.766 -3.966 1.00 87.50 84 SER A C 1
ATOM 675 O O . SER A 1 84 ? 16.886 -12.596 -4.462 1.00 87.50 84 SER A O 1
ATOM 677 N N . HIS A 1 85 ? 15.299 -11.026 -4.704 1.00 89.88 85 HIS A N 1
ATOM 678 C CA . HIS A 1 85 ? 15.055 -11.199 -6.131 1.00 89.88 85 HIS A CA 1
ATOM 679 C C . HIS A 1 85 ? 15.095 -9.863 -6.883 1.00 89.88 85 HIS A C 1
ATOM 681 O O . HIS A 1 85 ? 14.873 -8.781 -6.331 1.00 89.88 85 HIS A O 1
ATOM 687 N N . ILE A 1 86 ? 15.387 -9.941 -8.184 1.00 91.56 86 ILE A N 1
ATOM 688 C CA . ILE A 1 86 ? 15.325 -8.785 -9.079 1.00 91.56 86 ILE A CA 1
ATOM 689 C C . ILE A 1 86 ? 13.857 -8.499 -9.388 1.00 91.56 86 ILE A C 1
ATOM 691 O O . ILE A 1 86 ? 13.210 -9.243 -10.121 1.00 91.56 86 ILE A O 1
ATOM 695 N N . MET A 1 87 ? 13.362 -7.392 -8.846 1.00 95.88 87 MET A N 1
ATOM 696 C CA . MET A 1 87 ? 12.020 -6.892 -9.134 1.00 95.88 87 MET A CA 1
ATOM 697 C C . MET A 1 87 ? 11.953 -6.254 -10.522 1.00 95.88 87 MET A C 1
ATOM 699 O O . MET A 1 87 ? 12.959 -5.787 -11.067 1.00 95.88 87 MET A O 1
ATOM 703 N N . ASN A 1 88 ? 10.745 -6.156 -11.061 1.00 97.00 88 ASN A N 1
ATOM 704 C CA . ASN A 1 88 ? 10.473 -5.513 -12.339 1.00 97.00 88 ASN A CA 1
ATOM 705 C C . ASN A 1 88 ? 9.356 -4.453 -12.229 1.00 97.00 88 ASN A C 1
ATOM 707 O O . ASN A 1 88 ? 8.814 -4.154 -11.159 1.00 97.00 88 ASN A O 1
ATOM 711 N N . LYS A 1 89 ? 9.027 -3.841 -13.370 1.00 97.19 89 LYS A N 1
ATOM 712 C CA . LYS A 1 89 ? 7.991 -2.805 -13.467 1.00 97.19 89 LYS A CA 1
ATOM 713 C C . LYS A 1 89 ? 6.586 -3.327 -13.132 1.00 97.19 89 LYS A C 1
ATOM 715 O O . LYS A 1 89 ? 5.786 -2.587 -12.565 1.00 97.19 89 LYS A O 1
ATOM 720 N N . GLU A 1 90 ? 6.277 -4.572 -13.485 1.00 97.31 90 GLU A N 1
ATOM 721 C CA . GLU A 1 90 ? 4.982 -5.199 -13.204 1.00 97.31 90 GLU A CA 1
ATOM 722 C C . GLU A 1 90 ? 4.777 -5.399 -11.698 1.00 97.31 90 GLU A C 1
ATOM 724 O O . GLU A 1 90 ? 3.695 -5.123 -11.184 1.00 97.31 90 GLU A O 1
ATOM 729 N N . ASP A 1 91 ? 5.827 -5.775 -10.965 1.00 97.00 91 ASP A N 1
ATOM 730 C CA . ASP A 1 91 ? 5.757 -5.911 -9.505 1.00 97.00 91 ASP A CA 1
ATOM 731 C C . ASP A 1 91 ? 5.450 -4.567 -8.829 1.00 97.00 91 ASP A C 1
ATOM 733 O O . ASP A 1 91 ? 4.613 -4.480 -7.928 1.00 97.00 91 ASP A O 1
ATOM 737 N N . CYS A 1 92 ? 6.066 -3.486 -9.319 1.00 97.88 92 CYS A N 1
ATOM 738 C CA . CYS A 1 92 ? 5.753 -2.129 -8.871 1.00 97.88 92 CYS A CA 1
ATOM 739 C C . CYS A 1 92 ? 4.296 -1.753 -9.188 1.00 97.88 92 CYS A C 1
ATOM 741 O O . CYS A 1 92 ? 3.629 -1.118 -8.372 1.00 97.88 92 CYS A O 1
ATOM 743 N N . ALA A 1 93 ? 3.781 -2.151 -10.356 1.00 98.19 93 ALA A N 1
ATOM 744 C CA . ALA A 1 93 ? 2.393 -1.904 -10.738 1.00 98.19 93 ALA A CA 1
ATOM 745 C C . ALA A 1 93 ? 1.399 -2.632 -9.818 1.00 98.19 93 ALA A C 1
ATOM 747 O O . ALA A 1 93 ? 0.419 -2.020 -9.396 1.00 98.19 93 ALA A O 1
ATOM 748 N N . LYS A 1 94 ? 1.682 -3.884 -9.433 1.00 98.25 94 LYS A N 1
ATOM 749 C CA . LYS A 1 94 ? 0.866 -4.652 -8.472 1.00 98.25 94 LYS A CA 1
ATOM 750 C C . LYS A 1 94 ? 0.779 -3.956 -7.112 1.00 98.25 94 LYS A C 1
ATOM 752 O O . LYS A 1 94 ? -0.301 -3.868 -6.535 1.00 98.25 94 LYS A O 1
ATOM 757 N N . LEU A 1 95 ? 1.889 -3.400 -6.623 1.00 98.44 95 LEU A N 1
ATOM 758 C CA . LEU A 1 95 ? 1.912 -2.655 -5.358 1.00 98.44 95 LEU A CA 1
ATOM 759 C C . LEU A 1 95 ? 1.136 -1.331 -5.433 1.00 98.44 95 LEU A C 1
ATOM 761 O O . LEU A 1 95 ? 0.418 -0.990 -4.493 1.00 98.44 95 LEU A O 1
ATOM 765 N N . LYS A 1 96 ? 1.234 -0.595 -6.547 1.00 98.69 96 LYS A N 1
ATOM 766 C CA . LYS A 1 96 ? 0.454 0.637 -6.766 1.00 98.69 96 LYS A CA 1
ATOM 767 C C . LYS A 1 96 ? -1.047 0.354 -6.848 1.00 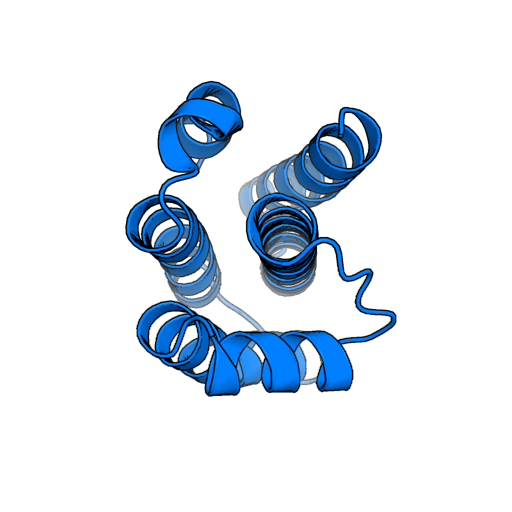98.69 96 LYS A C 1
ATOM 769 O O . LYS A 1 96 ? -1.835 1.033 -6.194 1.00 98.69 96 LYS A O 1
ATOM 774 N N . ASP A 1 97 ? -1.438 -0.685 -7.582 1.00 98.56 97 ASP A N 1
ATOM 775 C CA . ASP A 1 97 ? -2.829 -1.143 -7.649 1.00 98.56 97 ASP A CA 1
ATOM 776 C C . ASP A 1 97 ? -3.354 -1.566 -6.265 1.00 98.56 97 ASP A C 1
ATOM 778 O O . ASP A 1 97 ? -4.456 -1.181 -5.872 1.00 98.56 97 ASP A O 1
ATOM 782 N N . ALA A 1 98 ? -2.537 -2.260 -5.465 1.00 98.56 98 ALA A N 1
ATOM 783 C CA . ALA A 1 98 ? -2.881 -2.587 -4.085 1.00 98.56 98 ALA A CA 1
ATOM 784 C C . ALA A 1 98 ? -3.117 -1.332 -3.226 1.00 98.56 98 ALA A C 1
ATOM 786 O O . ALA A 1 98 ? -4.114 -1.271 -2.510 1.00 98.56 98 ALA A O 1
ATOM 787 N N . ILE A 1 99 ? -2.269 -0.300 -3.331 1.00 98.62 99 ILE A N 1
ATOM 788 C CA . ILE A 1 99 ? -2.467 0.984 -2.630 1.00 98.62 99 ILE A CA 1
ATOM 789 C C . ILE A 1 99 ? -3.826 1.608 -2.989 1.00 98.62 99 ILE A C 1
ATOM 791 O O . ILE A 1 99 ? -4.570 2.012 -2.090 1.00 98.62 99 ILE A O 1
ATOM 795 N N . HIS A 1 100 ? -4.179 1.646 -4.279 1.00 98.62 100 HIS A N 1
ATOM 796 C CA . HIS A 1 100 ? -5.475 2.156 -4.748 1.00 98.62 100 HIS A CA 1
ATOM 797 C C . HIS A 1 100 ? -6.648 1.354 -4.181 1.00 98.62 100 HIS A C 1
ATOM 799 O O . HIS A 1 100 ? -7.588 1.925 -3.620 1.00 98.62 100 HIS A O 1
ATOM 805 N N . LYS A 1 101 ? -6.583 0.022 -4.274 1.00 98.44 101 LYS A N 1
ATOM 806 C CA . LYS A 1 101 ? -7.629 -0.869 -3.757 1.00 98.44 101 LYS A CA 1
ATOM 807 C C . LYS A 1 101 ? -7.803 -0.713 -2.248 1.00 98.44 101 LYS A C 1
ATOM 809 O O . LYS A 1 101 ? -8.931 -0.562 -1.786 1.00 98.44 101 LYS A O 1
ATOM 814 N N . ILE A 1 102 ? -6.715 -0.658 -1.482 1.00 98.44 102 ILE A N 1
ATOM 815 C CA . ILE A 1 102 ? -6.757 -0.457 -0.025 1.00 98.44 102 ILE A CA 1
ATOM 816 C C . ILE A 1 102 ? -7.410 0.882 0.321 1.00 98.44 102 ILE A C 1
ATOM 818 O O . ILE A 1 102 ? -8.262 0.935 1.207 1.00 98.44 102 ILE A O 1
ATOM 822 N N . ALA A 1 103 ? -7.057 1.962 -0.381 1.00 98.00 103 ALA A N 1
ATOM 823 C CA . ALA A 1 103 ? -7.645 3.272 -0.123 1.00 98.00 103 ALA A CA 1
ATOM 824 C C . ALA A 1 103 ? -9.162 3.286 -0.386 1.00 98.00 103 ALA A C 1
ATOM 826 O O . ALA A 1 103 ? -9.924 3.862 0.400 1.00 98.00 103 ALA A O 1
ATOM 827 N N . ARG A 1 104 ? -9.599 2.607 -1.455 1.00 97.94 104 ARG A N 1
ATOM 828 C CA . ARG A 1 104 ? -11.011 2.449 -1.820 1.00 97.94 104 ARG A CA 1
ATOM 829 C C . ARG A 1 104 ? -11.774 1.592 -0.809 1.00 97.94 104 ARG A C 1
ATOM 831 O O . ARG A 1 104 ? -12.744 2.072 -0.228 1.00 97.94 104 ARG A O 1
ATOM 838 N N . HIS A 1 105 ? -11.322 0.363 -0.556 1.00 97.19 105 HIS A N 1
ATOM 839 C CA . HIS A 1 105 ? -11.976 -0.568 0.374 1.00 97.19 105 HIS A CA 1
ATOM 840 C C . HIS A 1 105 ? -11.944 -0.067 1.824 1.00 97.19 105 HIS A C 1
ATOM 842 O O . HIS A 1 105 ? -12.898 -0.260 2.570 1.00 97.19 105 HIS A O 1
ATOM 848 N N . GLY A 1 106 ? -10.895 0.660 2.218 1.00 95.50 106 GLY A N 1
ATOM 849 C CA . GLY A 1 106 ? -10.808 1.311 3.526 1.00 95.50 106 GLY A CA 1
ATOM 850 C C . GLY A 1 106 ? -11.688 2.560 3.675 1.00 95.50 106 GLY A C 1
ATOM 851 O O . GLY A 1 106 ? -11.814 3.098 4.780 1.00 95.50 106 GLY A O 1
ATOM 852 N N . GLY A 1 107 ? -12.285 3.058 2.585 1.00 96.50 107 GLY A N 1
ATOM 853 C CA . GLY A 1 107 ? -13.076 4.289 2.589 1.00 96.50 107 GLY A CA 1
ATOM 854 C C . GLY A 1 107 ? -12.254 5.527 2.964 1.00 96.50 107 GLY A C 1
ATOM 855 O O . GLY A 1 107 ? -12.764 6.414 3.649 1.00 96.50 107 GLY A O 1
ATOM 856 N N . ILE A 1 108 ? -10.978 5.558 2.564 1.00 96.19 108 ILE A N 1
ATOM 857 C CA . ILE A 1 108 ? -10.020 6.648 2.829 1.00 96.19 108 ILE A CA 1
ATOM 858 C C . ILE A 1 108 ? -9.441 7.251 1.538 1.00 96.19 108 ILE A C 1
ATOM 860 O O . ILE A 1 108 ? -8.551 8.090 1.593 1.00 96.19 108 ILE A O 1
ATOM 864 N N . GLU A 1 109 ? -9.954 6.877 0.367 1.00 95.69 109 GLU A N 1
ATOM 865 C CA . GLU A 1 109 ? -9.493 7.363 -0.944 1.00 95.69 109 GLU A CA 1
ATOM 866 C C . GLU A 1 109 ? -9.442 8.896 -1.033 1.00 95.69 109 GLU A C 1
ATOM 868 O O . GLU A 1 109 ? -8.399 9.464 -1.352 1.00 95.69 109 GLU A O 1
ATOM 873 N N . LYS A 1 110 ? -10.518 9.588 -0.632 1.00 95.62 110 LYS A N 1
ATOM 874 C CA . LYS A 1 110 ? -10.574 11.064 -0.629 1.00 95.62 110 LYS A CA 1
ATOM 875 C C . LYS A 1 110 ? -9.502 11.706 0.251 1.00 95.62 110 LYS A C 1
ATOM 877 O O . LYS A 1 110 ? -9.044 12.809 -0.021 1.00 95.62 110 LYS A O 1
ATOM 882 N N . GLU A 1 111 ? -9.088 11.028 1.319 1.00 95.12 111 GLU A N 1
ATOM 883 C CA . GLU A 1 111 ? -8.063 11.537 2.227 1.00 95.12 111 GLU A CA 1
ATOM 884 C C . GLU A 1 111 ? -6.648 11.496 1.643 1.00 95.12 111 GLU A C 1
ATOM 886 O O . GLU A 1 111 ? -5.776 12.206 2.161 1.00 95.12 111 GLU A O 1
ATOM 891 N N . PHE A 1 112 ? -6.433 10.655 0.628 1.00 96.56 112 PHE A N 1
ATOM 892 C CA . PHE A 1 112 ? -5.147 10.396 -0.017 1.00 96.56 112 PHE A CA 1
ATOM 893 C C . PHE A 1 112 ? -5.153 10.712 -1.519 1.00 96.56 112 PHE A C 1
ATOM 895 O O . PHE A 1 112 ? -4.146 10.494 -2.186 1.00 96.56 112 PHE A O 1
ATOM 902 N N . GLU A 1 113 ? -6.239 11.277 -2.051 1.00 96.25 113 GLU A N 1
ATOM 903 C CA . GLU A 1 113 ? -6.463 11.504 -3.485 1.00 96.25 113 GLU A CA 1
ATOM 904 C C . GLU A 1 113 ? -5.283 12.202 -4.183 1.00 96.25 113 GLU A C 1
ATOM 906 O O . GLU A 1 113 ? -4.857 11.787 -5.260 1.00 96.25 113 GLU A O 1
ATOM 911 N N . ALA A 1 114 ? -4.709 13.232 -3.552 1.00 96.00 114 ALA A N 1
ATOM 912 C CA . ALA A 1 114 ? -3.569 13.970 -4.099 1.00 96.00 114 ALA A CA 1
ATOM 913 C C . ALA A 1 114 ? -2.317 13.095 -4.300 1.00 96.00 114 ALA A C 1
ATOM 915 O O . ALA A 1 114 ? -1.515 13.363 -5.192 1.00 96.00 114 ALA A O 1
ATOM 916 N N . TYR A 1 115 ? -2.146 12.059 -3.480 1.00 96.50 115 TYR A N 1
ATOM 917 C CA . TYR A 1 115 ? -1.045 11.108 -3.591 1.00 96.50 115 TYR A CA 1
ATOM 918 C C . TYR A 1 115 ? -1.375 9.972 -4.555 1.00 96.50 115 TYR A C 1
ATOM 920 O O . TYR A 1 115 ? -0.528 9.590 -5.354 1.00 96.50 115 TYR A O 1
ATOM 928 N N . LEU A 1 116 ? -2.614 9.475 -4.520 1.00 96.56 116 LEU A N 1
ATOM 929 C CA . LEU A 1 116 ? -3.087 8.410 -5.405 1.00 96.56 116 LEU A CA 1
ATOM 930 C C . LEU A 1 116 ? -3.007 8.820 -6.879 1.00 96.56 116 LEU A C 1
ATOM 932 O O . LEU A 1 116 ? -2.637 8.011 -7.711 1.00 96.56 116 LEU A O 1
ATOM 936 N N . LYS A 1 117 ? -3.243 10.095 -7.209 1.00 97.00 117 LYS A N 1
ATOM 937 C CA . LYS A 1 117 ? -3.065 10.616 -8.578 1.00 97.00 117 LYS A CA 1
ATOM 938 C C . LYS A 1 117 ? -1.619 10.571 -9.093 1.00 97.00 117 LYS A C 1
ATOM 940 O O . LYS A 1 117 ? -1.410 10.786 -10.283 1.00 97.00 117 LYS A O 1
ATOM 945 N N . LYS A 1 118 ? -0.626 10.349 -8.223 1.00 95.88 118 LYS A N 1
ATOM 946 C CA . LYS A 1 118 ? 0.788 10.248 -8.616 1.00 95.88 118 LYS A CA 1
ATOM 947 C C . LYS A 1 118 ? 1.186 8.838 -9.077 1.00 95.88 118 LYS A C 1
ATOM 949 O O . LYS A 1 118 ? 2.279 8.705 -9.627 1.00 95.88 118 LYS A O 1
ATOM 954 N N . ILE A 1 119 ? 0.363 7.814 -8.820 1.00 94.75 119 ILE A N 1
ATOM 955 C CA . ILE A 1 119 ? 0.695 6.395 -9.038 1.00 94.75 119 ILE A CA 1
ATOM 956 C C . ILE A 1 119 ? -0.376 5.611 -9.785 1.00 94.75 119 ILE A C 1
ATOM 958 O O . ILE A 1 119 ? -1.575 5.924 -9.634 1.00 94.75 119 ILE A O 1
#

Radius of gyration: 13.23 Å; chains: 1; bounding box: 29×26×31 Å

Sequence (119 aa):
MGQLKKIFAEFLEEGISAESKARYGPAASNYYKALSILCSHLIISKLRKTPKNHTEIFLFLKVSFPEVYEIVDAVFTLYTDSYSHIMNKEDCAKLKDAIHKIARHGGIEKEFEAYLKKI

Foldseek 3Di:
DVVLLVLLLVLLVQLVVCVVVFNQLSNLLSLLSSLLSLLQCLCCVPVVDGQDDPVSSLVSCVVPPVQLNVLNVVLVVLNVCSVPHRGGPVNSVSSLVSSCSNCVSSVNCVVCVVSNVSD

pLDDT: mean 96.14, std 4.64, range [58.44, 98.69]

Secondary structure (DSSP, 8-state):
-HHHHHHHHHHHHHHHHHHHTT-HHHHHHHHHHHHHHHHHHHHHHHH-----SHHHHHHHHHHH-HHHHHHHHHHHHHHHHTTTS---HHHHHHHHHHHHHHHHHTT-HHHHHHHHTT-